Protein AF-A0A9R1AIB9-F1 (afdb_monomer_lite)

Radius of gyration: 16.04 Å; chains: 1; bounding box: 36×38×43 Å

Organism: Triticum turgidum subsp. durum (NCBI:txid4567)

pLDDT: mean 83.75, std 12.23, range [48.5, 97.0]

Foldseek 3Di:
DDPDDFLCQFQNDVLVVVCVVVVQADRLLLVLLSVVVLVVCAPVRPCNVVNVVLVVLVVPPPNNPDDPLLDDPVVLVVCPPPVVSVVSVVVNVSLVSSQVCQQVSCVVSVGSGPDDPDDRRCVRDPSSSSSVSSVSCVVPPDDDDDD

Secondary structure (DSSP, 8-state):
------HHHHH-HHHHHHHHHHT-S-HHHHHHHHHHHHHHTGGGSTTHHHHHHHHHHHTTGGGS---GGGS-HHHHGGGTTSHHHHHHHHHHHHHHHHHHHHHHHHHHTTSSSTT--PPPHHHHS-HHHHHHHHHHHHHH---PPP-

Sequence (147 aa):
MSLVVTLERVLGDESVAELLTTNKLSELACLALYLMYEKKQGRDSLWYPYIKELDRQRGRGQLAVESPLLWTESELDYLNGSPMRDEVVVRDEGIRREYNELDTLWFMAGSLFKQYPFDVPTEAFPFEIFKQAFVAVQSCVVHLPEG

Structure (mmCIF, N/CA/C/O backbone):
data_A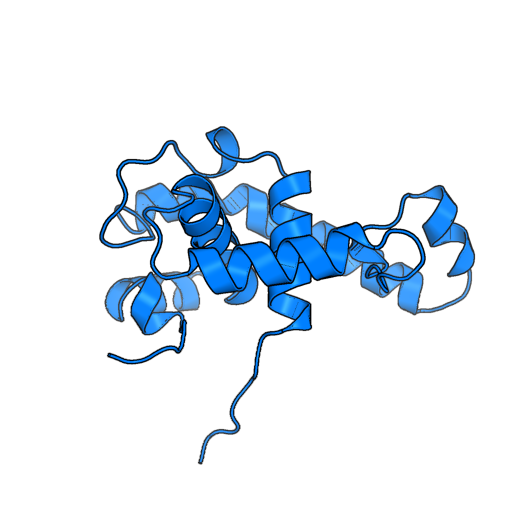F-A0A9R1AIB9-F1
#
_entry.id   AF-A0A9R1AIB9-F1
#
loop_
_atom_site.group_PDB
_atom_site.id
_atom_site.type_symbol
_atom_site.label_atom_id
_atom_site.label_alt_id
_atom_site.label_comp_id
_atom_site.label_asym_id
_atom_site.label_entity_id
_atom_site.label_seq_id
_atom_site.pdbx_PDB_ins_code
_atom_site.Cartn_x
_atom_site.Cartn_y
_atom_site.Cartn_z
_atom_site.occupancy
_atom_site.B_iso_or_equiv
_atom_site.auth_seq_id
_atom_site.auth_comp_id
_atom_site.auth_asym_id
_atom_site.auth_atom_id
_atom_site.pdbx_PDB_model_num
ATOM 1 N N . MET A 1 1 ? -22.554 10.324 8.373 1.00 59.34 1 MET A N 1
ATOM 2 C CA . MET A 1 1 ? -21.268 9.599 8.277 1.00 59.34 1 MET A CA 1
ATOM 3 C C . MET A 1 1 ? -20.618 9.968 6.955 1.00 59.34 1 MET A C 1
ATOM 5 O O . MET A 1 1 ? -21.308 9.921 5.947 1.00 59.34 1 MET A O 1
ATOM 9 N N . SER A 1 2 ? -19.346 10.372 6.960 1.00 77.94 2 SER A N 1
ATOM 10 C CA . SER A 1 2 ? -18.578 10.582 5.723 1.00 77.94 2 SER A CA 1
ATOM 11 C C . SER A 1 2 ? -18.079 9.230 5.191 1.00 77.94 2 SER A C 1
ATOM 13 O O . SER A 1 2 ? -17.655 8.391 5.989 1.00 77.94 2 SER A O 1
ATOM 15 N N . LEU A 1 3 ? -18.130 9.010 3.874 1.00 85.94 3 LEU A N 1
ATOM 16 C CA . LEU A 1 3 ? -17.605 7.816 3.184 1.00 85.94 3 LEU A CA 1
ATOM 17 C C . LEU A 1 3 ? -16.291 8.119 2.448 1.00 85.94 3 LEU A C 1
ATOM 19 O O . LEU A 1 3 ? -15.970 7.490 1.445 1.00 85.94 3 LEU A O 1
ATOM 23 N N . VAL A 1 4 ? -15.524 9.074 2.970 1.00 86.94 4 VAL A N 1
ATOM 24 C CA . VAL A 1 4 ? -14.187 9.410 2.477 1.00 86.94 4 VAL A CA 1
ATOM 25 C C . VAL A 1 4 ? -13.144 8.942 3.491 1.00 86.94 4 VAL A C 1
ATOM 27 O O . VAL A 1 4 ? -13.311 9.151 4.701 1.00 86.94 4 VAL A O 1
ATOM 30 N N . VAL A 1 5 ? -12.091 8.298 2.988 1.00 85.88 5 VAL A N 1
ATOM 31 C CA . VAL A 1 5 ? -10.870 7.991 3.740 1.00 85.88 5 VAL A CA 1
ATOM 32 C C . VAL A 1 5 ? -9.856 9.087 3.429 1.00 85.88 5 VAL A C 1
ATOM 34 O O . VAL A 1 5 ? -9.482 9.265 2.274 1.00 85.88 5 VAL A O 1
ATOM 37 N N . THR A 1 6 ? -9.434 9.824 4.452 1.00 85.69 6 THR A N 1
ATOM 38 C CA . THR A 1 6 ? -8.376 10.843 4.372 1.00 85.69 6 THR A CA 1
ATOM 39 C C . THR A 1 6 ? -7.314 10.548 5.423 1.00 85.69 6 THR A C 1
ATOM 41 O O . THR A 1 6 ? -7.606 9.867 6.410 1.00 85.69 6 THR A O 1
ATOM 44 N N . LEU A 1 7 ? -6.097 11.071 5.242 1.00 79.88 7 LEU A N 1
ATOM 45 C CA . LEU A 1 7 ? -5.023 10.900 6.226 1.00 79.88 7 LEU A CA 1
ATOM 46 C C . LEU A 1 7 ? -5.432 11.412 7.610 1.00 79.88 7 LEU A C 1
ATOM 48 O O . LEU A 1 7 ? -5.269 10.708 8.601 1.00 79.88 7 LEU A O 1
ATOM 52 N N . GLU A 1 8 ? -6.036 12.599 7.657 1.00 80.25 8 GLU A N 1
ATOM 53 C CA . GLU A 1 8 ? -6.543 13.234 8.879 1.00 80.25 8 GLU A CA 1
ATOM 54 C C . GLU A 1 8 ? -7.522 12.333 9.628 1.00 80.25 8 GLU A C 1
ATOM 56 O O . GLU A 1 8 ? -7.450 12.186 10.844 1.00 80.25 8 GLU A O 1
ATOM 61 N N . ARG A 1 9 ? -8.422 11.657 8.909 1.00 77.75 9 ARG A N 1
ATOM 62 C CA . ARG A 1 9 ? -9.380 10.748 9.539 1.00 77.75 9 ARG A CA 1
ATOM 63 C C . ARG A 1 9 ? -8.713 9.493 10.097 1.00 77.75 9 ARG A C 1
ATOM 65 O O . ARG A 1 9 ? -9.179 8.947 11.095 1.00 77.75 9 ARG A O 1
ATOM 72 N N . VAL A 1 10 ? -7.684 9.013 9.411 1.00 76.88 10 VAL A N 1
ATOM 73 C CA . VAL A 1 10 ? -7.013 7.742 9.688 1.00 76.88 10 VAL A CA 1
ATOM 74 C C . VAL A 1 10 ? -6.004 7.880 10.832 1.00 76.88 10 VAL A C 1
ATOM 76 O O . VAL A 1 10 ? -6.017 7.062 11.753 1.00 76.88 10 VAL A O 1
ATOM 79 N N . LEU A 1 11 ? -5.174 8.925 10.794 1.00 74.06 11 LEU A N 1
ATOM 80 C CA . LEU A 1 11 ? -4.097 9.175 11.755 1.00 74.06 11 LEU A CA 1
ATOM 81 C C . LEU A 1 11 ? -4.496 10.216 12.818 1.00 74.06 11 LEU A C 1
ATOM 83 O O . LEU A 1 11 ? -4.098 10.128 13.975 1.00 74.06 11 LEU A O 1
ATOM 87 N N . GLY A 1 12 ? -5.346 11.182 12.463 1.00 71.88 12 GLY A N 1
ATOM 88 C CA . GLY A 1 12 ? -5.599 12.382 13.261 1.00 71.88 12 GLY A CA 1
ATOM 89 C C . GLY A 1 12 ? -4.572 13.487 13.044 1.00 71.88 12 GLY A C 1
ATOM 90 O O . GLY A 1 12 ? -3.412 13.207 12.772 1.00 71.88 12 GLY A O 1
ATOM 91 N N . ASP A 1 13 ? -4.996 14.735 13.230 1.00 68.06 13 ASP A N 1
ATOM 92 C CA . ASP A 1 13 ? -4.223 15.936 12.877 1.00 68.06 13 ASP A CA 1
ATOM 93 C C . ASP A 1 13 ? -2.797 15.973 13.460 1.00 68.06 13 ASP A C 1
ATOM 95 O O . ASP A 1 13 ? -1.846 16.275 12.743 1.00 68.06 13 ASP A O 1
ATOM 99 N N . GLU A 1 14 ? -2.623 15.612 14.737 1.00 67.31 14 GLU A N 1
ATOM 100 C CA . GLU A 1 14 ? -1.308 15.614 15.402 1.00 67.31 14 GLU A CA 1
ATOM 101 C C . GLU A 1 14 ? -0.345 14.577 14.795 1.00 67.31 14 GLU A C 1
ATOM 103 O O . GLU A 1 14 ? 0.813 14.889 14.519 1.00 67.31 14 GLU A O 1
ATOM 108 N N . SER A 1 15 ? -0.834 13.369 14.506 1.00 68.12 15 SER A N 1
ATOM 109 C CA . SER A 1 15 ? -0.042 12.293 13.897 1.00 68.12 15 SER A CA 1
ATOM 110 C C . SER A 1 15 ? 0.232 12.540 12.411 1.00 68.12 15 SER A C 1
ATOM 112 O O . SER A 1 15 ? 1.294 12.170 11.915 1.00 68.12 15 SER A O 1
ATOM 114 N N . VAL A 1 16 ? -0.687 13.204 11.695 1.00 68.19 16 VAL A N 1
ATOM 115 C CA . VAL A 1 16 ? -0.440 13.677 10.321 1.00 68.19 16 VAL A CA 1
ATOM 116 C C . VAL A 1 16 ? 0.710 14.686 10.313 1.00 68.19 16 VAL A C 1
ATOM 118 O O . VAL A 1 16 ? 1.623 14.555 9.502 1.00 68.19 16 VAL A O 1
ATOM 121 N N . ALA A 1 17 ? 0.716 15.654 11.234 1.00 64.94 17 ALA A N 1
ATOM 122 C CA . ALA A 1 17 ? 1.779 16.655 11.317 1.00 64.94 17 ALA A CA 1
ATOM 123 C C . ALA A 1 17 ? 3.161 16.032 11.603 1.00 64.94 17 ALA A C 1
ATOM 125 O O . ALA A 1 17 ? 4.157 16.406 10.978 1.00 64.94 17 ALA A O 1
ATOM 126 N N . GLU A 1 18 ? 3.241 15.046 12.499 1.00 69.31 18 GLU A N 1
ATOM 127 C CA . GLU A 1 18 ? 4.489 14.316 12.771 1.00 69.31 18 GLU A CA 1
ATOM 128 C C . GLU A 1 18 ? 4.971 13.515 11.545 1.00 69.31 18 GLU A C 1
ATOM 130 O O . GLU A 1 18 ? 6.150 13.535 11.178 1.00 69.31 18 GLU A O 1
ATOM 135 N N . LEU A 1 19 ? 4.052 12.861 10.839 1.00 69.81 19 LEU A N 1
ATOM 136 C CA . LEU A 1 19 ? 4.387 12.074 9.656 1.00 69.81 19 LEU A CA 1
ATOM 137 C C . LEU A 1 19 ? 4.879 12.959 8.498 1.00 69.81 19 LEU A 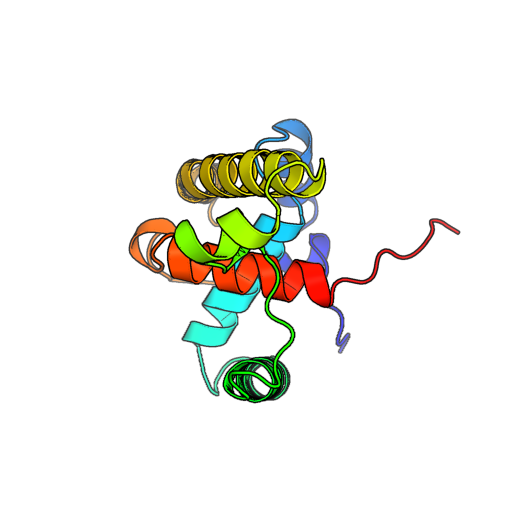C 1
ATOM 139 O O . LEU A 1 19 ? 5.898 12.654 7.873 1.00 69.81 19 LEU A O 1
ATOM 143 N N . LEU A 1 20 ? 4.222 14.101 8.277 1.00 65.62 20 LEU A N 1
ATOM 144 C CA . LEU A 1 20 ? 4.613 15.090 7.267 1.00 65.62 20 LEU A CA 1
ATOM 145 C C . LEU A 1 20 ? 5.957 15.764 7.584 1.00 65.62 20 LEU A C 1
ATOM 147 O O . LEU A 1 20 ? 6.712 16.083 6.668 1.00 65.62 20 LEU A O 1
ATOM 151 N N . THR A 1 21 ? 6.293 15.962 8.863 1.00 65.06 21 THR A N 1
ATOM 152 C CA . THR A 1 21 ? 7.570 16.591 9.258 1.00 65.06 21 THR A CA 1
ATOM 153 C C . THR A 1 21 ? 8.769 15.656 9.128 1.00 65.06 21 THR A C 1
ATOM 155 O O . THR A 1 21 ? 9.868 16.120 8.827 1.00 65.06 21 THR A O 1
ATOM 158 N N . THR A 1 22 ? 8.581 14.344 9.305 1.00 71.38 22 THR A N 1
ATOM 159 C CA . THR A 1 22 ? 9.660 13.361 9.093 1.00 71.38 22 THR A CA 1
ATOM 160 C C . THR A 1 22 ? 9.862 13.007 7.618 1.00 71.38 22 THR A C 1
ATOM 162 O O . THR A 1 22 ? 10.956 12.581 7.248 1.00 71.38 22 THR A O 1
ATOM 165 N N . ASN A 1 23 ? 8.834 13.195 6.777 1.00 68.25 23 ASN A N 1
ATOM 166 C CA . ASN A 1 23 ? 8.818 12.896 5.337 1.00 68.25 23 ASN A CA 1
ATOM 167 C C . ASN A 1 23 ? 9.285 11.465 4.986 1.00 68.25 23 ASN A C 1
ATOM 169 O O . ASN A 1 23 ? 9.823 11.212 3.908 1.00 68.25 23 ASN A O 1
ATOM 173 N N . LYS A 1 24 ? 9.125 10.528 5.930 1.00 78.00 24 LYS A N 1
ATOM 174 C CA . LYS A 1 24 ? 9.579 9.133 5.811 1.00 78.00 24 LYS A CA 1
ATOM 175 C C . LYS A 1 24 ? 8.548 8.213 5.161 1.00 78.00 24 LYS A C 1
ATOM 177 O O . LYS A 1 24 ? 8.929 7.228 4.534 1.00 78.00 24 LYS A O 1
ATOM 182 N N . LEU A 1 25 ? 7.262 8.530 5.308 1.00 84.31 25 LEU A N 1
ATOM 183 C CA . LEU A 1 25 ? 6.157 7.804 4.687 1.00 84.31 25 LEU A CA 1
ATOM 184 C C . LEU A 1 25 ? 5.350 8.732 3.798 1.00 84.31 25 LEU A C 1
ATOM 186 O O . LEU A 1 25 ? 5.050 9.862 4.179 1.00 84.31 25 LEU A O 1
ATOM 190 N N . SER A 1 26 ? 4.949 8.223 2.636 1.00 88.81 26 SER A N 1
ATOM 191 C CA . SER A 1 26 ? 3.974 8.918 1.808 1.00 88.81 26 SER A CA 1
ATOM 192 C C . SER A 1 26 ? 2.557 8.736 2.355 1.00 88.81 26 SER A C 1
ATOM 194 O O . SER A 1 26 ? 2.241 7.785 3.081 1.00 88.81 26 SER A O 1
ATOM 196 N N . GLU A 1 27 ? 1.659 9.619 1.926 1.00 86.56 27 GLU A N 1
ATOM 197 C CA . GLU A 1 27 ? 0.225 9.474 2.180 1.00 86.56 27 GLU A CA 1
ATOM 198 C C . GLU A 1 27 ? -0.313 8.126 1.679 1.00 86.56 27 GLU A C 1
ATOM 200 O O . GLU A 1 27 ? -1.116 7.469 2.343 1.00 86.56 27 GLU A O 1
ATOM 205 N N . LEU A 1 28 ? 0.188 7.680 0.523 1.00 90.56 28 LEU A N 1
ATOM 206 C CA . LEU A 1 28 ? -0.183 6.408 -0.088 1.00 90.56 28 LEU A CA 1
ATOM 207 C C . LEU A 1 28 ? 0.190 5.219 0.801 1.00 90.56 28 LEU A C 1
ATOM 209 O O . LEU A 1 28 ? -0.626 4.310 0.943 1.00 90.56 28 LEU A O 1
ATOM 213 N N . ALA A 1 29 ? 1.366 5.231 1.439 1.00 90.81 29 ALA A N 1
ATOM 214 C CA . ALA A 1 29 ? 1.763 4.172 2.368 1.00 90.81 29 ALA A CA 1
ATOM 215 C C . ALA A 1 29 ? 0.832 4.097 3.580 1.00 90.81 29 ALA A C 1
ATOM 217 O O . ALA A 1 29 ? 0.409 3.007 3.970 1.00 90.81 29 ALA A O 1
ATOM 218 N N . CYS A 1 30 ? 0.461 5.247 4.141 1.00 87.81 30 CYS A N 1
ATOM 219 C CA . CYS A 1 30 ? -0.431 5.310 5.297 1.00 87.81 30 CYS A CA 1
ATOM 220 C C . CYS A 1 30 ? -1.835 4.795 4.956 1.00 87.81 30 CYS A C 1
ATOM 222 O O . CYS A 1 30 ? -2.404 3.984 5.688 1.00 87.81 30 CYS A O 1
ATOM 224 N N . LEU A 1 31 ? -2.382 5.229 3.817 1.00 89.50 31 LEU A N 1
ATOM 225 C CA . LEU A 1 31 ? -3.686 4.783 3.324 1.00 89.50 31 LEU A CA 1
ATOM 226 C C . LEU A 1 31 ? -3.683 3.294 2.951 1.00 89.50 31 LEU A C 1
ATOM 228 O O . LEU A 1 31 ? -4.662 2.595 3.216 1.00 89.50 31 LEU A O 1
ATOM 232 N N . ALA A 1 32 ? -2.590 2.794 2.368 1.00 91.94 32 ALA A N 1
ATOM 233 C CA . ALA A 1 32 ? -2.432 1.378 2.052 1.00 91.94 32 ALA A CA 1
ATOM 234 C C . ALA A 1 32 ? -2.449 0.530 3.322 1.00 91.94 32 ALA A C 1
ATOM 236 O O . ALA A 1 32 ? -3.236 -0.413 3.416 1.00 91.94 32 ALA A O 1
ATOM 237 N N . LEU A 1 33 ? -1.650 0.913 4.321 1.00 89.50 33 LEU A N 1
ATOM 238 C CA . LEU A 1 33 ? -1.603 0.223 5.604 1.00 89.50 33 LEU A CA 1
ATOM 239 C C . LEU A 1 33 ? -2.970 0.250 6.309 1.00 89.50 33 LEU A C 1
ATOM 241 O O . LEU A 1 33 ? -3.428 -0.781 6.802 1.00 89.50 33 LEU A O 1
ATOM 245 N N . TYR A 1 34 ? -3.662 1.393 6.290 1.00 88.81 34 TYR A N 1
ATOM 246 C CA . TYR A 1 34 ? -5.021 1.508 6.820 1.00 88.81 34 TYR A CA 1
ATOM 247 C C . TYR A 1 34 ? -5.979 0.507 6.161 1.00 88.81 34 TYR A C 1
ATOM 249 O O . TYR A 1 34 ? -6.617 -0.291 6.850 1.00 88.81 34 TYR A O 1
ATOM 257 N N . LEU A 1 35 ? -6.045 0.488 4.824 1.00 90.31 35 LEU A N 1
ATOM 258 C CA . LEU A 1 35 ? -6.927 -0.432 4.102 1.00 90.31 35 LEU A CA 1
ATOM 259 C C . LEU A 1 35 ? -6.555 -1.904 4.315 1.00 90.31 35 LEU A C 1
ATOM 261 O O . LEU A 1 35 ? -7.440 -2.758 4.289 1.00 90.31 35 LEU A O 1
ATOM 265 N N . MET A 1 36 ? -5.281 -2.224 4.547 1.00 91.56 36 MET A N 1
ATOM 266 C CA . MET A 1 36 ? -4.850 -3.587 4.876 1.00 91.56 36 MET A CA 1
ATOM 267 C C . MET A 1 36 ? -5.383 -4.044 6.236 1.00 91.56 36 MET A C 1
ATOM 269 O O . MET A 1 36 ? -5.873 -5.170 6.351 1.00 91.56 36 MET A O 1
ATOM 273 N N . TYR A 1 37 ? -5.368 -3.175 7.248 1.00 90.06 37 TYR A N 1
ATOM 274 C CA . TYR A 1 37 ? -5.975 -3.484 8.544 1.00 90.06 37 TYR A CA 1
ATOM 275 C C . TYR A 1 37 ? -7.506 -3.541 8.481 1.00 90.06 37 TYR A C 1
ATOM 277 O O . TYR A 1 37 ? -8.105 -4.441 9.068 1.00 90.06 37 TYR A O 1
ATOM 285 N N . GLU A 1 38 ? -8.154 -2.660 7.717 1.00 90.25 38 GLU A N 1
ATOM 286 C CA . GLU A 1 38 ? -9.594 -2.765 7.427 1.00 90.25 38 GLU A CA 1
ATOM 287 C C . GLU A 1 38 ? -9.923 -4.091 6.717 1.00 90.25 38 GLU A C 1
ATOM 289 O O . GLU A 1 38 ? -10.885 -4.776 7.064 1.00 90.25 38 GLU A O 1
ATOM 294 N N . LYS A 1 39 ? -9.072 -4.533 5.783 1.00 91.69 39 LYS A N 1
ATOM 295 C CA . LYS A 1 39 ? -9.209 -5.839 5.124 1.00 91.69 39 LYS A CA 1
ATOM 296 C C . LYS A 1 39 ? -9.042 -7.002 6.106 1.00 91.69 39 LYS A C 1
ATOM 298 O O . LYS A 1 39 ? -9.812 -7.958 6.024 1.00 91.69 39 LYS A O 1
ATOM 303 N N . LYS A 1 40 ? -8.087 -6.923 7.044 1.00 90.69 40 LYS A N 1
ATOM 304 C CA . LYS A 1 40 ? -7.857 -7.939 8.096 1.00 90.69 40 LYS A CA 1
ATOM 305 C C . LYS A 1 40 ? -9.085 -8.115 9.000 1.00 90.69 40 LYS A C 1
ATOM 307 O O . LYS A 1 40 ? -9.368 -9.237 9.405 1.00 90.69 40 LYS A O 1
ATOM 312 N N . GLN A 1 41 ? -9.849 -7.048 9.251 1.00 89.88 41 GLN A N 1
ATOM 313 C CA . GLN A 1 41 ? -11.110 -7.098 10.013 1.00 89.88 41 GLN A CA 1
ATOM 314 C C . GLN A 1 41 ? -12.252 -7.809 9.271 1.00 89.88 41 GLN A C 1
ATOM 316 O O . GLN A 1 41 ? -13.244 -8.210 9.877 1.00 89.88 41 GLN A O 1
ATOM 321 N N . GLY A 1 42 ? -12.144 -7.988 7.952 1.00 91.44 42 GLY A N 1
ATOM 322 C CA . GLY A 1 42 ? -13.172 -8.663 7.173 1.00 91.44 42 GLY A CA 1
ATOM 323 C C . GLY A 1 42 ? -14.520 -7.954 7.295 1.00 91.44 42 GLY A C 1
ATOM 324 O O . GLY A 1 42 ? -14.613 -6.758 7.053 1.00 91.44 42 GLY A O 1
ATOM 325 N N . ARG A 1 43 ? -15.580 -8.693 7.642 1.00 94.69 43 ARG A N 1
ATOM 326 C CA . ARG A 1 43 ? -16.965 -8.180 7.654 1.00 94.69 43 ARG A CA 1
ATOM 327 C C . ARG A 1 43 ? -17.256 -7.164 8.758 1.00 94.69 43 ARG A C 1
ATOM 329 O O . ARG A 1 43 ? -18.278 -6.491 8.661 1.00 94.69 43 ARG A O 1
ATOM 336 N N . ASP A 1 44 ? -16.382 -7.057 9.753 1.00 91.31 44 ASP A N 1
ATOM 337 C CA . ASP A 1 44 ? -16.525 -6.092 10.845 1.00 91.31 44 ASP A CA 1
ATOM 338 C C . ASP A 1 44 ? -16.059 -4.687 10.429 1.00 91.31 44 ASP A C 1
ATOM 340 O O . ASP A 1 44 ? -16.432 -3.693 11.049 1.00 91.31 44 ASP A O 1
ATOM 344 N N . SER A 1 45 ? -15.304 -4.584 9.328 1.00 90.06 45 SER A N 1
ATOM 345 C CA . SER A 1 45 ? -14.920 -3.305 8.738 1.00 90.06 45 SER A CA 1
ATOM 346 C C . SER A 1 45 ? -16.095 -2.637 8.023 1.00 90.06 45 SER A C 1
ATOM 348 O O . SER A 1 45 ? -16.754 -3.229 7.160 1.00 90.06 45 SER A O 1
ATOM 350 N N . LEU A 1 46 ? -16.269 -1.336 8.275 1.00 90.62 46 LEU A N 1
ATOM 351 C CA . LEU A 1 46 ? -17.170 -0.472 7.503 1.00 90.62 46 LEU A CA 1
ATOM 352 C C . LEU A 1 46 ? -16.838 -0.487 5.997 1.00 90.62 46 LEU A C 1
ATOM 354 O O . LEU A 1 46 ? -17.729 -0.334 5.159 1.00 90.62 46 LEU A O 1
ATOM 358 N N . TRP A 1 47 ? -15.565 -0.689 5.648 1.00 92.25 47 TRP A N 1
ATOM 359 C CA . TRP A 1 47 ? -15.060 -0.683 4.276 1.00 92.25 47 TRP A CA 1
ATOM 360 C C . TRP A 1 47 ? -15.109 -2.049 3.598 1.00 92.25 47 TRP A C 1
ATOM 362 O O . TRP A 1 47 ? -14.759 -2.145 2.420 1.00 92.25 47 TRP A O 1
ATOM 372 N N . TYR A 1 48 ? -15.591 -3.096 4.279 1.00 94.06 48 TYR A N 1
ATOM 373 C CA . TYR A 1 48 ? -15.687 -4.443 3.716 1.00 94.06 48 TYR A CA 1
ATOM 374 C C . TYR A 1 48 ? -16.319 -4.492 2.314 1.00 94.06 48 TYR A C 1
ATOM 376 O O . TYR A 1 48 ? -15.732 -5.132 1.436 1.00 94.06 48 TYR A O 1
ATOM 384 N N . PRO A 1 49 ? -17.460 -3.820 2.030 1.00 94.31 49 PRO A N 1
ATOM 385 C CA . PRO A 1 49 ? -18.057 -3.866 0.695 1.00 94.31 49 PRO A CA 1
ATOM 386 C C . PRO A 1 49 ? -17.152 -3.263 -0.385 1.00 94.31 49 PRO A C 1
ATOM 388 O O . PRO A 1 49 ? -17.071 -3.804 -1.486 1.00 94.31 49 PRO A O 1
ATOM 391 N N . TYR A 1 50 ? -16.451 -2.174 -0.058 1.00 92.12 50 TYR A N 1
ATOM 392 C CA . TYR A 1 50 ? -15.521 -1.504 -0.965 1.00 92.12 50 TYR A CA 1
ATOM 393 C C . TYR A 1 50 ? -14.284 -2.370 -1.231 1.00 92.12 50 TYR A C 1
ATOM 395 O O . TYR A 1 50 ? -13.957 -2.642 -2.384 1.00 92.12 50 TYR A O 1
ATOM 403 N N . ILE A 1 51 ? -13.648 -2.876 -0.171 1.00 91.75 51 ILE A N 1
ATOM 404 C CA . ILE A 1 51 ? -12.445 -3.718 -0.260 1.00 91.75 51 ILE A CA 1
ATOM 405 C C . ILE A 1 51 ? -12.743 -5.012 -1.025 1.00 91.75 51 ILE A C 1
ATOM 407 O O . ILE A 1 51 ? -11.969 -5.414 -1.892 1.00 91.75 51 ILE A O 1
ATOM 411 N N . LYS A 1 52 ? -13.897 -5.639 -0.768 1.00 92.50 52 LYS A N 1
ATOM 412 C CA . LYS A 1 52 ? -14.338 -6.837 -1.494 1.00 92.50 52 LYS A CA 1
ATOM 413 C C . LYS A 1 52 ? -14.466 -6.581 -2.997 1.00 92.50 52 LYS A C 1
ATOM 415 O O . LYS A 1 52 ? -14.104 -7.445 -3.795 1.00 92.50 52 LYS A O 1
ATOM 420 N N . GLU A 1 53 ? -15.005 -5.430 -3.391 1.00 90.44 53 GLU A N 1
ATOM 421 C CA . GLU A 1 53 ? -15.137 -5.077 -4.805 1.00 90.44 53 GLU A CA 1
ATOM 422 C C . GLU A 1 53 ? -13.777 -4.765 -5.441 1.00 90.44 53 GLU A C 1
ATOM 424 O O . GLU A 1 53 ? -13.513 -5.215 -6.556 1.00 90.44 53 GLU A O 1
ATOM 429 N N . LEU A 1 54 ? -12.885 -4.085 -4.715 1.00 86.69 54 LEU A N 1
ATOM 430 C CA . LEU A 1 54 ? -11.512 -3.825 -5.153 1.00 86.69 54 LEU A CA 1
ATOM 431 C C . LEU A 1 54 ? -10.746 -5.135 -5.415 1.00 86.69 54 LEU A C 1
ATOM 433 O O . LEU A 1 54 ? -10.135 -5.303 -6.472 1.00 86.69 54 LEU A O 1
ATOM 437 N N . ASP A 1 55 ? -10.851 -6.103 -4.501 1.00 86.00 55 ASP A N 1
ATOM 438 C CA . ASP A 1 55 ? -10.277 -7.442 -4.671 1.00 86.00 55 ASP A CA 1
ATOM 439 C C . ASP A 1 55 ? -10.889 -8.174 -5.873 1.00 86.00 55 ASP A C 1
ATOM 441 O O . ASP A 1 55 ? -10.177 -8.806 -6.655 1.00 86.00 55 ASP A O 1
ATOM 445 N N . ARG A 1 56 ? -12.208 -8.058 -6.076 1.00 86.12 56 ARG A N 1
ATOM 446 C CA . ARG A 1 56 ? -12.901 -8.671 -7.220 1.00 86.12 56 ARG A CA 1
ATOM 447 C C . ARG A 1 56 ? -12.421 -8.112 -8.559 1.00 86.12 56 ARG A C 1
ATOM 449 O O . ARG A 1 56 ? -12.372 -8.856 -9.536 1.00 86.12 56 ARG A O 1
ATOM 456 N N . GLN A 1 57 ? -12.108 -6.820 -8.636 1.00 79.38 57 GLN A N 1
ATOM 457 C CA . GLN A 1 57 ? -11.575 -6.201 -9.854 1.00 79.38 57 GLN A CA 1
ATOM 458 C C . GLN A 1 57 ? -10.171 -6.715 -10.181 1.00 79.38 57 GLN A C 1
ATOM 460 O O . GLN A 1 57 ? -9.869 -6.959 -11.347 1.00 79.38 57 GLN A O 1
ATOM 465 N N . ARG A 1 58 ? -9.359 -6.954 -9.150 1.00 72.62 58 ARG A N 1
ATOM 466 C CA . ARG A 1 58 ? -7.987 -7.466 -9.262 1.00 72.62 58 ARG A CA 1
ATOM 467 C C . ARG A 1 58 ? -7.921 -8.962 -9.542 1.00 72.62 58 ARG A C 1
ATOM 469 O O . ARG A 1 58 ? -7.096 -9.404 -10.325 1.00 72.62 58 ARG A O 1
ATOM 476 N N . GLY A 1 59 ? -8.863 -9.740 -9.012 1.00 70.62 59 GLY A N 1
ATOM 477 C CA . GLY A 1 59 ? -8.991 -11.174 -9.293 1.00 70.62 59 GLY A CA 1
ATOM 478 C C . GLY A 1 59 ? -9.377 -11.521 -10.739 1.00 70.62 59 GLY A C 1
ATOM 479 O O . GLY A 1 59 ? -9.627 -12.687 -11.033 1.00 70.62 59 GLY A O 1
ATOM 480 N N . ARG A 1 60 ? -9.453 -10.539 -11.649 1.00 69.25 60 ARG A N 1
ATOM 481 C CA . ARG A 1 60 ? -9.772 -10.747 -13.071 1.00 69.25 60 ARG A CA 1
ATOM 482 C C . ARG A 1 60 ? -8.564 -11.161 -13.927 1.00 69.25 60 ARG A C 1
ATOM 484 O O . ARG A 1 60 ? -8.715 -11.267 -15.144 1.00 69.25 60 ARG A O 1
ATOM 491 N N . GLY A 1 61 ? -7.404 -11.429 -13.322 1.00 64.31 61 GLY A N 1
ATOM 492 C CA . GLY A 1 61 ? -6.221 -11.949 -14.019 1.00 64.31 61 GLY A CA 1
ATOM 493 C C . GLY A 1 61 ? -5.791 -11.032 -15.166 1.00 64.31 61 GLY A C 1
ATOM 494 O O . GLY A 1 61 ? -5.725 -9.828 -14.982 1.00 64.31 61 GLY A O 1
ATOM 495 N N . GLN A 1 62 ? -5.598 -11.572 -16.374 1.00 49.84 62 GLN A N 1
ATOM 496 C CA . GLN A 1 62 ? -5.193 -10.811 -17.574 1.00 49.84 62 GLN A CA 1
ATOM 497 C C . GLN A 1 62 ? -6.120 -9.632 -17.952 1.00 49.84 62 GLN A C 1
ATOM 499 O O . GLN A 1 62 ? -5.730 -8.782 -18.748 1.00 49.84 62 GLN A O 1
ATOM 504 N N . LEU A 1 63 ? -7.351 -9.579 -17.4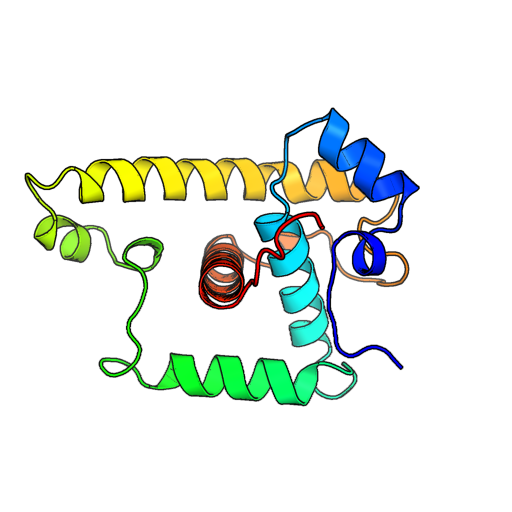23 1.00 52.03 63 LEU A N 1
ATOM 505 C CA . LEU A 1 63 ? -8.283 -8.458 -17.620 1.00 52.03 63 LEU A CA 1
ATOM 506 C C . LEU A 1 63 ? -8.151 -7.364 -16.548 1.00 52.03 63 LEU A C 1
ATOM 508 O O . LEU A 1 63 ? -8.759 -6.302 -16.687 1.00 52.03 63 LEU A O 1
ATOM 512 N N . ALA A 1 64 ? -7.405 -7.618 -15.472 1.00 61.09 64 ALA A N 1
ATOM 513 C CA . ALA A 1 64 ? -6.947 -6.578 -14.570 1.00 61.09 64 ALA A CA 1
ATOM 514 C C . ALA A 1 64 ? -5.708 -5.938 -15.208 1.00 61.09 64 ALA A C 1
ATOM 516 O O . ALA A 1 64 ? -4.725 -6.615 -15.491 1.00 61.09 64 ALA A O 1
ATOM 517 N N . VAL A 1 65 ? -5.756 -4.631 -15.472 1.00 59.66 65 VAL A N 1
ATOM 518 C CA . VAL A 1 65 ? -4.549 -3.890 -15.852 1.00 59.66 65 VAL A CA 1
ATOM 519 C C . VAL A 1 65 ? -3.688 -3.795 -14.596 1.00 59.66 65 VAL A C 1
ATOM 521 O O . VAL A 1 65 ? -3.911 -2.936 -13.743 1.00 59.66 65 VAL A O 1
ATOM 524 N N . GLU A 1 66 ? -2.762 -4.735 -14.434 1.00 75.81 66 GLU A N 1
ATOM 525 C CA . GLU A 1 66 ? -1.825 -4.720 -13.318 1.00 75.81 66 GLU A CA 1
ATOM 526 C C . GLU A 1 66 ? -0.727 -3.693 -13.592 1.00 75.81 66 GLU A C 1
ATOM 528 O O . GLU A 1 66 ? -0.099 -3.693 -14.652 1.00 75.81 66 GLU A O 1
ATOM 533 N N . SER A 1 67 ? -0.519 -2.789 -12.633 1.00 89.19 67 SER A N 1
ATOM 534 C CA . SER A 1 67 ? 0.580 -1.823 -12.674 1.00 89.19 67 SER A CA 1
ATOM 535 C C . SER A 1 67 ? 1.915 -2.548 -12.877 1.00 89.19 67 SER A C 1
ATOM 537 O O . SER A 1 67 ? 2.129 -3.556 -12.200 1.00 89.19 67 SER A O 1
ATOM 539 N N . PRO A 1 68 ? 2.852 -2.011 -13.685 1.00 93.12 68 PRO A N 1
ATOM 540 C CA . PRO A 1 68 ? 4.200 -2.564 -13.810 1.00 93.12 68 PRO A CA 1
ATOM 541 C C . PRO A 1 68 ? 4.946 -2.742 -12.480 1.00 93.12 68 PRO A C 1
ATOM 543 O O . PRO A 1 68 ? 5.847 -3.562 -12.385 1.00 93.12 68 PRO A O 1
ATOM 546 N N . LEU A 1 69 ? 4.539 -2.039 -11.417 1.00 93.62 69 LEU A N 1
ATOM 547 C CA . LEU A 1 69 ? 5.062 -2.237 -10.056 1.00 93.62 69 LEU A CA 1
ATOM 548 C C . LEU A 1 69 ? 4.781 -3.636 -9.473 1.00 93.62 69 LEU A C 1
ATOM 550 O O . LEU A 1 69 ? 5.414 -4.038 -8.495 1.00 93.62 69 LEU A O 1
ATOM 554 N N . LEU A 1 70 ? 3.809 -4.360 -10.028 1.00 91.94 70 LEU A N 1
ATOM 555 C CA . LEU A 1 70 ? 3.441 -5.717 -9.615 1.00 91.94 70 LEU A CA 1
ATOM 556 C C . LEU A 1 70 ? 4.002 -6.793 -10.547 1.00 91.94 70 LEU A C 1
ATOM 558 O O . LEU A 1 70 ? 3.850 -7.976 -10.255 1.00 91.94 70 LEU A O 1
ATOM 562 N N . TRP A 1 71 ? 4.641 -6.392 -11.644 1.00 91.69 71 TRP A N 1
ATOM 563 C CA . TRP A 1 71 ? 5.211 -7.317 -12.610 1.00 91.69 71 TRP A CA 1
ATOM 564 C C . TRP A 1 71 ? 6.458 -8.000 -12.053 1.00 91.69 71 TRP A C 1
ATOM 566 O O . TRP A 1 71 ? 7.186 -7.466 -11.212 1.00 91.69 71 TRP A O 1
ATOM 576 N N . THR A 1 72 ? 6.710 -9.199 -12.556 1.00 89.69 72 THR A N 1
ATOM 577 C CA . THR A 1 72 ? 7.956 -9.933 -12.336 1.00 89.69 72 THR A CA 1
ATOM 578 C C . THR A 1 72 ? 9.124 -9.271 -13.074 1.00 89.69 72 THR A C 1
ATOM 580 O O . THR A 1 72 ? 8.932 -8.528 -14.037 1.00 89.69 72 THR A O 1
ATOM 583 N N . GLU A 1 73 ? 10.363 -9.582 -12.680 1.00 89.75 73 GLU A N 1
ATOM 584 C CA . GLU A 1 73 ? 11.558 -9.043 -13.351 1.00 89.75 73 GLU A CA 1
ATOM 585 C C . GLU A 1 73 ? 11.568 -9.333 -14.860 1.00 89.75 73 GLU A C 1
ATOM 587 O O . GLU A 1 73 ? 11.869 -8.448 -15.657 1.00 89.75 73 GLU A O 1
ATOM 592 N N . SER A 1 74 ? 11.159 -10.540 -15.263 1.00 92.44 74 SER A N 1
ATOM 593 C CA . SER A 1 74 ? 11.060 -10.922 -16.676 1.00 92.44 74 SER A CA 1
ATOM 594 C C . SER A 1 74 ? 9.969 -10.175 -17.443 1.00 92.44 74 SER A C 1
ATOM 596 O O . SER A 1 74 ? 10.078 -9.988 -18.649 1.00 92.44 74 SER A O 1
ATOM 598 N N . GLU A 1 75 ? 8.898 -9.746 -16.777 1.00 92.44 75 GLU A N 1
ATOM 599 C CA . GLU A 1 75 ? 7.863 -8.925 -17.412 1.00 92.44 75 GLU A CA 1
ATOM 600 C C . GLU A 1 75 ? 8.324 -7.470 -17.554 1.00 92.44 75 GLU A C 1
ATOM 602 O O . GLU A 1 75 ? 7.976 -6.797 -18.524 1.00 92.44 75 GLU A O 1
ATOM 607 N N . LEU A 1 76 ? 9.177 -6.982 -16.650 1.00 92.69 76 LEU A N 1
ATOM 608 C CA . LEU A 1 76 ? 9.795 -5.663 -16.797 1.00 92.69 76 LEU A CA 1
ATOM 609 C C . LEU A 1 76 ? 10.735 -5.575 -18.004 1.00 92.69 76 LEU A C 1
ATOM 611 O O . LEU A 1 76 ? 10.958 -4.472 -18.505 1.00 92.69 76 LEU A O 1
ATOM 615 N N . ASP A 1 77 ? 11.219 -6.702 -18.534 1.00 94.69 77 ASP A N 1
ATOM 616 C CA . ASP A 1 77 ? 12.005 -6.707 -19.771 1.00 94.69 77 ASP A CA 1
ATOM 617 C C . ASP A 1 77 ? 11.215 -6.194 -20.987 1.00 94.69 77 ASP A C 1
ATOM 619 O O . ASP A 1 77 ? 11.817 -5.674 -21.932 1.00 94.69 77 ASP A O 1
ATOM 623 N N . TYR A 1 78 ? 9.875 -6.235 -20.960 1.00 93.81 78 TYR A N 1
ATOM 624 C CA . TYR A 1 78 ? 9.044 -5.595 -21.991 1.00 93.81 78 TYR A CA 1
ATOM 625 C C . TYR A 1 78 ? 9.195 -4.067 -22.022 1.00 93.81 78 TYR A C 1
ATOM 627 O O . TYR A 1 78 ? 8.857 -3.439 -23.025 1.00 93.81 78 TYR A O 1
ATOM 635 N N . LEU A 1 79 ? 9.714 -3.461 -20.950 1.00 95.44 79 LEU A N 1
ATOM 636 C CA . LEU A 1 79 ? 9.983 -2.027 -20.851 1.00 95.44 79 LEU A CA 1
ATOM 637 C C . LEU A 1 79 ? 11.448 -1.678 -21.166 1.00 95.44 79 LEU A C 1
ATOM 639 O O . LEU A 1 79 ? 11.857 -0.533 -20.978 1.00 95.44 79 LEU A O 1
ATOM 643 N N . ASN A 1 80 ? 12.255 -2.619 -21.662 1.00 94.38 80 ASN A N 1
ATOM 644 C CA . ASN A 1 80 ? 13.662 -2.364 -21.973 1.00 94.38 80 ASN A CA 1
ATOM 645 C C . ASN A 1 80 ? 13.840 -1.259 -23.021 1.00 94.38 80 ASN A C 1
ATOM 647 O O . ASN A 1 80 ? 13.261 -1.297 -24.104 1.00 94.38 80 ASN A O 1
ATOM 651 N N . GLY A 1 81 ? 14.665 -0.264 -22.683 1.00 93.00 81 GLY A N 1
ATOM 652 C CA . GLY A 1 81 ? 14.876 0.935 -23.500 1.00 93.00 81 GLY A CA 1
ATOM 653 C C . GLY A 1 81 ? 13.805 2.020 -23.328 1.00 93.00 81 GLY A C 1
ATOM 654 O O . GLY A 1 81 ? 13.946 3.093 -23.910 1.00 93.00 81 GLY A O 1
ATOM 655 N N . SER A 1 82 ? 12.765 1.776 -22.525 1.00 96.12 82 SER A N 1
ATOM 656 C CA . SER A 1 82 ? 11.797 2.793 -22.110 1.00 96.12 82 SER A CA 1
ATOM 657 C C . SER A 1 82 ? 12.238 3.445 -20.795 1.00 96.12 82 SER A C 1
ATOM 659 O O . SER A 1 82 ? 12.610 2.718 -19.871 1.00 96.12 82 SER A O 1
ATOM 661 N N . PRO A 1 83 ? 12.104 4.778 -20.637 1.00 95.12 83 PRO A N 1
ATOM 662 C CA . PRO A 1 83 ? 12.319 5.433 -19.341 1.00 95.12 83 PRO A CA 1
ATOM 663 C C . PRO A 1 83 ? 11.372 4.902 -18.253 1.00 95.12 83 PRO A C 1
ATOM 665 O O . PRO A 1 83 ? 11.673 4.994 -17.069 1.00 95.12 83 PRO A O 1
ATOM 668 N N . MET A 1 84 ? 10.251 4.282 -18.643 1.00 94.62 84 MET A N 1
ATOM 669 C CA . MET A 1 84 ? 9.311 3.663 -17.709 1.00 94.62 84 MET A CA 1
ATOM 670 C C . MET A 1 84 ? 9.952 2.547 -16.874 1.00 94.62 84 MET A C 1
ATOM 672 O O . MET A 1 84 ? 9.533 2.337 -15.740 1.00 94.62 84 MET A O 1
ATOM 676 N N . ARG A 1 85 ? 10.956 1.826 -17.401 1.00 95.00 85 ARG A N 1
ATOM 677 C CA . ARG A 1 85 ? 11.638 0.776 -16.627 1.00 95.00 85 ARG A CA 1
ATOM 678 C C . ARG A 1 85 ? 12.311 1.372 -15.393 1.00 95.00 85 ARG A C 1
ATOM 680 O O . ARG A 1 85 ? 12.102 0.872 -14.292 1.00 95.00 85 ARG A O 1
ATOM 687 N N . ASP A 1 86 ? 13.061 2.452 -15.583 1.00 95.00 86 ASP A N 1
ATOM 688 C CA . ASP A 1 86 ? 13.797 3.109 -14.504 1.00 95.00 86 ASP A CA 1
ATOM 689 C C . ASP A 1 86 ? 12.835 3.728 -13.481 1.00 95.00 86 ASP A C 1
ATOM 691 O O . ASP A 1 86 ? 13.026 3.559 -12.280 1.00 95.00 86 ASP A O 1
ATOM 695 N N . GLU A 1 87 ? 11.744 4.349 -13.942 1.00 95.94 87 GLU A N 1
ATOM 696 C CA . GLU A 1 87 ? 10.691 4.889 -13.067 1.00 95.94 87 GLU A CA 1
ATOM 697 C C . GLU A 1 87 ? 10.056 3.808 -12.179 1.00 95.94 87 GLU A C 1
ATOM 699 O O . GLU A 1 87 ? 9.856 4.010 -10.980 1.00 95.94 87 GLU A O 1
ATOM 704 N N . VAL A 1 88 ? 9.766 2.631 -12.742 1.00 95.69 88 VAL A N 1
ATOM 705 C CA . VAL A 1 88 ? 9.201 1.502 -11.986 1.00 95.69 88 VAL A CA 1
ATOM 706 C C . VAL A 1 88 ? 10.193 0.989 -10.945 1.00 95.69 88 VAL A C 1
ATOM 708 O O . VAL A 1 88 ? 9.795 0.754 -9.805 1.00 95.69 88 VAL A O 1
ATOM 711 N N . VAL A 1 89 ? 11.475 0.866 -11.305 1.00 95.00 89 VAL A N 1
ATOM 712 C CA . VAL A 1 89 ? 12.538 0.430 -10.384 1.00 95.00 89 VAL A CA 1
ATOM 713 C C . VAL A 1 89 ? 12.702 1.423 -9.233 1.00 95.00 89 VAL A C 1
ATOM 715 O O . VAL A 1 89 ? 12.621 1.033 -8.068 1.00 95.00 89 VAL A O 1
ATOM 718 N N . VAL A 1 90 ? 12.847 2.717 -9.537 1.00 96.31 90 VAL A N 1
ATOM 719 C CA . VAL A 1 90 ? 12.979 3.779 -8.525 1.00 96.31 90 VAL A CA 1
ATOM 720 C C . VAL A 1 90 ? 11.759 3.813 -7.607 1.00 96.31 90 VAL A C 1
ATOM 722 O O . VAL A 1 90 ? 11.885 4.011 -6.392 1.00 96.31 90 VAL A O 1
ATOM 725 N N . ARG A 1 91 ? 10.562 3.600 -8.163 1.00 95.75 91 ARG A N 1
ATOM 726 C CA . ARG A 1 91 ? 9.334 3.592 -7.375 1.00 95.75 91 ARG A CA 1
ATOM 727 C C . ARG A 1 91 ? 9.205 2.346 -6.495 1.00 95.75 91 ARG A C 1
ATOM 729 O O . ARG A 1 91 ? 8.793 2.516 -5.348 1.00 95.75 91 ARG A O 1
ATOM 736 N N . ASP A 1 92 ? 9.582 1.149 -6.956 1.00 96.31 92 ASP A N 1
ATOM 737 C CA . ASP A 1 92 ? 9.617 -0.071 -6.120 1.00 96.31 92 ASP A CA 1
ATOM 738 C C . ASP A 1 92 ? 10.598 0.090 -4.948 1.00 96.31 92 ASP A C 1
ATOM 740 O O . ASP A 1 92 ? 10.234 -0.167 -3.798 1.00 96.31 92 ASP A O 1
ATOM 744 N N . GLU A 1 93 ? 11.794 0.633 -5.204 1.00 96.69 93 GLU A N 1
ATOM 745 C CA . GLU A 1 93 ? 12.760 0.966 -4.150 1.00 96.69 93 GLU A CA 1
ATOM 746 C C . GLU A 1 93 ? 12.193 1.975 -3.145 1.00 96.69 93 GLU A C 1
ATOM 748 O O . GLU A 1 93 ? 12.384 1.829 -1.935 1.00 96.69 93 GLU A O 1
ATOM 753 N N . GLY A 1 94 ? 11.479 2.995 -3.630 1.00 96.00 94 GLY A N 1
ATOM 754 C CA . GLY A 1 94 ? 10.780 3.964 -2.788 1.00 96.00 94 GLY A CA 1
ATOM 755 C C . GLY A 1 94 ? 9.746 3.301 -1.880 1.00 96.00 94 GLY A C 1
ATOM 756 O O . GLY A 1 94 ? 9.796 3.487 -0.667 1.00 96.00 94 GLY A O 1
ATOM 757 N N . ILE A 1 95 ? 8.874 2.458 -2.443 1.00 96.25 95 ILE A N 1
ATOM 758 C CA . ILE A 1 95 ? 7.856 1.710 -1.687 1.00 96.25 95 ILE A CA 1
ATOM 759 C C . ILE A 1 95 ? 8.518 0.793 -0.649 1.00 96.25 95 ILE A C 1
ATOM 761 O O . ILE A 1 95 ? 8.022 0.670 0.470 1.00 96.25 95 ILE A O 1
ATOM 765 N N . ARG A 1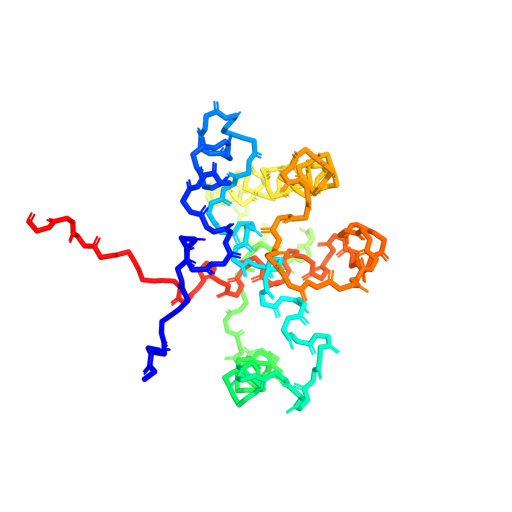 96 ? 9.661 0.177 -0.975 1.00 97.00 96 ARG A N 1
ATOM 766 C CA . ARG A 1 96 ? 10.428 -0.654 -0.035 1.00 97.00 96 ARG A CA 1
ATOM 767 C C . ARG A 1 96 ? 11.035 0.149 1.109 1.00 97.00 96 ARG A C 1
ATOM 769 O O . ARG A 1 96 ? 10.996 -0.312 2.248 1.00 97.00 96 ARG A O 1
ATOM 776 N N . ARG A 1 97 ? 11.573 1.341 0.834 1.00 95.62 97 ARG A N 1
ATOM 777 C CA . ARG A 1 97 ? 12.041 2.254 1.890 1.00 95.62 97 ARG A CA 1
ATOM 778 C C . ARG A 1 97 ? 10.894 2.647 2.815 1.00 95.62 97 ARG A C 1
ATOM 780 O O . ARG A 1 97 ? 11.056 2.546 4.022 1.00 95.62 97 ARG A O 1
ATOM 787 N N . GLU A 1 98 ? 9.739 3.005 2.256 1.00 93.75 98 GLU A N 1
ATOM 788 C CA . GLU A 1 98 ? 8.542 3.329 3.039 1.00 93.75 98 GLU A CA 1
ATOM 789 C C . GLU A 1 98 ? 8.094 2.129 3.895 1.00 93.75 98 GLU A C 1
ATOM 791 O O . GLU A 1 98 ? 7.889 2.275 5.095 1.00 93.75 98 GLU A O 1
ATOM 796 N N . TYR A 1 99 ? 8.041 0.918 3.329 1.00 95.12 99 TYR A N 1
ATOM 797 C CA . TYR A 1 99 ? 7.711 -0.304 4.075 1.00 95.12 99 TYR A CA 1
ATOM 798 C C . TYR A 1 99 ? 8.622 -0.525 5.294 1.00 95.12 99 TYR A C 1
ATOM 800 O O . TYR A 1 99 ? 8.144 -0.851 6.378 1.00 95.12 99 TYR A O 1
ATOM 808 N N . ASN A 1 100 ? 9.929 -0.306 5.135 1.00 94.31 100 ASN A N 1
ATOM 809 C CA . ASN A 1 100 ? 10.901 -0.492 6.215 1.00 94.31 100 ASN A CA 1
ATOM 810 C C . ASN A 1 100 ? 10.773 0.552 7.341 1.00 94.31 100 ASN A C 1
ATOM 812 O O . ASN A 1 100 ? 11.304 0.338 8.429 1.00 94.31 100 ASN A O 1
ATOM 816 N N . GLU A 1 101 ? 10.083 1.670 7.105 1.00 90.75 101 GLU A N 1
ATOM 817 C CA . GLU A 1 101 ? 9.847 2.719 8.107 1.00 90.75 101 GLU A CA 1
ATOM 818 C C . GLU A 1 101 ? 8.503 2.558 8.842 1.00 90.75 101 GLU A C 1
ATOM 820 O O . GLU A 1 101 ? 8.269 3.257 9.833 1.00 90.75 101 GLU A O 1
ATOM 825 N N . LEU A 1 102 ? 7.628 1.638 8.400 1.00 87.88 102 LEU A N 1
ATOM 826 C CA . LEU A 1 102 ? 6.276 1.473 8.954 1.00 87.88 102 LEU A CA 1
ATOM 827 C C . LEU A 1 102 ? 6.289 1.207 10.461 1.00 87.88 102 LEU A C 1
ATOM 829 O O . LEU A 1 102 ? 5.533 1.835 11.199 1.00 87.88 102 LEU A O 1
ATOM 833 N N . ASP A 1 103 ? 7.162 0.316 10.923 1.00 87.75 103 ASP A N 1
ATOM 834 C CA . ASP A 1 103 ? 7.209 -0.083 12.331 1.00 87.75 103 ASP A CA 1
ATOM 835 C C . ASP A 1 103 ? 7.763 1.033 13.216 1.00 87.75 103 ASP A C 1
ATOM 837 O O . ASP A 1 103 ? 7.232 1.305 14.291 1.00 87.75 103 ASP A O 1
ATOM 841 N N . THR A 1 104 ? 8.795 1.738 12.745 1.00 83.12 104 THR A N 1
ATOM 842 C CA . THR A 1 104 ? 9.358 2.898 13.448 1.00 83.12 104 THR A CA 1
ATOM 843 C C . THR A 1 104 ? 8.274 3.942 13.703 1.00 83.12 104 THR A C 1
ATOM 845 O O . THR A 1 104 ? 8.116 4.413 14.830 1.00 83.12 104 THR A O 1
ATOM 848 N N . LEU A 1 105 ? 7.485 4.271 12.678 1.00 76.44 105 LEU A N 1
ATOM 849 C CA . LEU A 1 105 ? 6.414 5.256 12.808 1.00 76.44 105 LEU A CA 1
ATOM 850 C C . LEU A 1 105 ? 5.204 4.726 13.570 1.00 76.44 105 LEU A C 1
ATOM 852 O O . LEU A 1 105 ? 4.565 5.497 14.279 1.00 76.44 105 LEU A O 1
ATOM 856 N N . TRP A 1 106 ? 4.926 3.424 13.504 1.00 78.12 106 TRP A N 1
ATOM 857 C CA . TRP A 1 106 ? 3.924 2.783 14.352 1.00 78.12 106 TRP A CA 1
ATOM 858 C C . TRP A 1 106 ? 4.199 3.030 15.838 1.00 78.12 106 TRP A C 1
ATOM 860 O O . TRP A 1 106 ? 3.289 3.414 16.577 1.00 78.12 106 TRP A O 1
ATOM 870 N N . PHE A 1 107 ? 5.457 2.863 16.261 1.00 77.12 107 PHE A N 1
ATOM 871 C CA . PHE A 1 107 ? 5.870 3.114 17.641 1.00 77.12 107 PHE A CA 1
ATOM 872 C C . PHE A 1 107 ? 5.927 4.605 17.986 1.00 7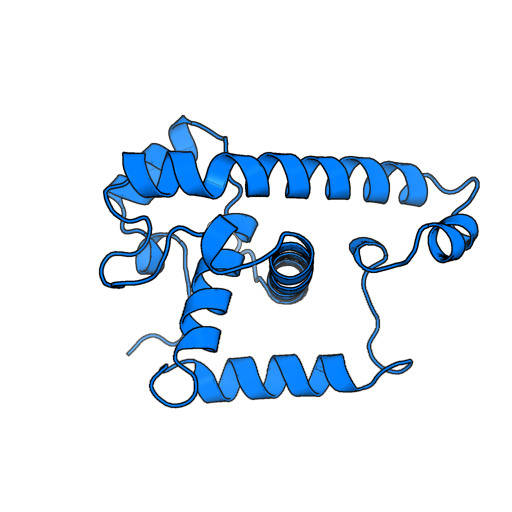7.12 107 PHE A C 1
ATOM 874 O O . PHE A 1 107 ? 5.479 4.983 19.067 1.00 77.12 107 PHE A O 1
ATOM 881 N N . MET A 1 108 ? 6.456 5.448 17.091 1.00 71.00 108 MET A N 1
ATOM 882 C CA . MET A 1 108 ? 6.584 6.893 17.336 1.00 71.00 108 MET A CA 1
ATOM 883 C C . MET A 1 108 ? 5.224 7.590 17.433 1.00 71.00 108 MET A C 1
ATOM 885 O O . MET A 1 108 ? 4.984 8.313 18.394 1.00 71.00 108 MET A O 1
ATOM 889 N N . ALA A 1 109 ? 4.301 7.286 16.517 1.00 66.19 109 ALA A N 1
ATOM 890 C CA . ALA A 1 109 ? 2.958 7.864 16.502 1.00 66.19 109 ALA A CA 1
ATOM 891 C C . ALA A 1 109 ? 2.017 7.263 17.570 1.00 66.19 109 ALA A C 1
ATOM 893 O O . ALA A 1 109 ? 0.817 7.527 17.549 1.00 66.19 109 ALA A O 1
ATOM 894 N N . GLY A 1 110 ? 2.525 6.429 18.491 1.00 59.88 110 GLY A N 1
ATOM 895 C CA . GLY A 1 110 ? 1.749 5.855 19.595 1.00 59.88 110 GLY A CA 1
ATOM 896 C C . GLY A 1 110 ? 0.632 4.891 19.172 1.00 59.88 110 GLY A C 1
ATOM 897 O O . GLY A 1 110 ? -0.286 4.677 19.961 1.00 59.88 110 GLY A O 1
ATOM 898 N N . SER A 1 111 ? 0.737 4.286 17.979 1.00 62.31 111 SER A N 1
ATOM 899 C CA . SER A 1 111 ? -0.324 3.684 17.146 1.00 62.31 111 SER A CA 1
ATOM 900 C C . SER A 1 111 ? -0.784 4.650 16.052 1.00 62.31 111 SER A C 1
ATOM 902 O O . SER A 1 111 ? -1.708 5.435 16.253 1.00 62.31 111 SER A O 1
ATOM 904 N N . LEU A 1 112 ? -0.173 4.533 14.860 1.00 62.00 112 LEU A N 1
ATOM 905 C CA . LEU A 1 112 ? -0.537 5.265 13.630 1.00 62.00 112 LEU A CA 1
ATOM 906 C C . LEU A 1 112 ? -2.056 5.332 13.411 1.00 62.00 112 LEU A C 1
ATOM 908 O O . LEU A 1 112 ? -2.565 6.328 12.918 1.00 62.00 112 LEU A O 1
ATOM 912 N N . PHE A 1 113 ? -2.798 4.303 13.814 1.00 66.25 113 PHE A N 1
ATOM 913 C CA . PHE A 1 113 ? -4.253 4.322 13.767 1.00 66.25 113 PHE A CA 1
ATOM 914 C C . PHE A 1 113 ? -4.822 4.455 15.169 1.00 66.25 113 PHE A C 1
ATOM 916 O O . PHE A 1 113 ? -4.527 3.651 16.050 1.00 66.25 113 PHE A O 1
ATOM 923 N N . LYS A 1 114 ? -5.720 5.419 15.366 1.00 60.28 114 LYS A N 1
ATOM 924 C CA . LYS A 1 114 ? -6.297 5.747 16.678 1.00 60.28 114 LYS A CA 1
ATOM 925 C C . LYS A 1 114 ? -7.040 4.599 17.396 1.00 60.28 114 LYS A C 1
ATOM 927 O O . LYS A 1 114 ? -7.518 4.829 18.503 1.00 60.28 114 LYS A O 1
ATOM 932 N N . GLN A 1 115 ? -7.215 3.407 16.804 1.00 57.91 115 GLN A N 1
ATOM 933 C CA . GLN A 1 115 ? -8.182 2.411 17.301 1.00 57.91 115 GLN A CA 1
ATOM 934 C C . GLN A 1 115 ? -7.861 0.914 17.127 1.00 57.91 115 GLN A C 1
ATOM 936 O O . GLN A 1 115 ? -8.778 0.113 17.296 1.00 57.91 115 GLN A O 1
ATOM 941 N N . TYR A 1 116 ? -6.629 0.470 16.851 1.00 59.47 116 TYR A N 1
ATOM 942 C CA . TYR A 1 116 ? -6.455 -0.937 16.453 1.00 59.47 116 TYR A CA 1
ATOM 943 C C . TYR A 1 116 ? -5.439 -1.770 17.261 1.00 59.47 116 TYR A C 1
ATOM 945 O O . TYR A 1 116 ? -4.260 -1.431 17.282 1.00 59.47 116 TYR A O 1
ATOM 953 N N . PRO A 1 117 ? -5.857 -2.906 17.871 1.00 57.38 117 PRO A N 1
ATOM 954 C CA . PRO A 1 117 ? -4.986 -3.816 18.619 1.00 57.38 117 PRO A CA 1
ATOM 955 C C . PRO A 1 117 ? -4.331 -4.851 17.691 1.00 57.38 117 PRO A C 1
ATOM 957 O O . PRO A 1 117 ? -4.463 -6.056 17.904 1.00 57.38 117 PRO A O 1
ATOM 960 N N . PHE A 1 118 ? -3.700 -4.404 16.607 1.00 67.62 118 PHE A N 1
ATOM 961 C CA . PHE A 1 118 ? -3.046 -5.322 15.677 1.00 67.62 118 PHE A CA 1
ATOM 962 C C . PHE A 1 118 ? -1.547 -5.431 15.929 1.00 67.62 118 PHE A C 1
ATOM 964 O O . PHE A 1 118 ? -0.930 -4.520 16.478 1.00 67.62 118 PHE A O 1
ATOM 971 N N . ASP A 1 119 ? -0.986 -6.556 15.482 1.00 80.12 119 ASP A N 1
ATOM 972 C CA . ASP A 1 119 ? 0.457 -6.756 15.376 1.00 80.12 119 ASP A CA 1
ATOM 973 C C . ASP A 1 119 ? 1.093 -5.610 14.582 1.00 80.12 119 ASP A C 1
ATOM 975 O O . ASP A 1 119 ? 0.447 -4.993 13.720 1.00 80.12 119 ASP A O 1
ATOM 979 N N . VAL A 1 120 ? 2.365 -5.359 14.872 1.00 86.19 120 VAL A N 1
ATOM 980 C CA . VAL A 1 120 ? 3.185 -4.336 14.221 1.00 86.19 120 VAL A CA 1
ATOM 981 C C . VAL A 1 120 ? 3.150 -4.537 12.687 1.00 86.19 120 VAL A C 1
ATOM 983 O O . VAL A 1 120 ? 3.099 -5.685 12.233 1.00 86.19 120 VAL A O 1
ATOM 986 N N . PRO A 1 121 ? 3.123 -3.469 11.861 1.00 88.56 121 PRO A N 1
ATOM 987 C CA . PRO A 1 121 ? 2.837 -3.563 10.427 1.00 88.56 121 PRO A CA 1
ATOM 988 C C . PRO A 1 121 ? 3.608 -4.636 9.654 1.00 88.56 121 PRO A C 1
ATOM 990 O O . PRO A 1 121 ? 2.975 -5.432 8.953 1.00 88.56 121 PRO A O 1
ATOM 993 N N . THR A 1 122 ? 4.939 -4.691 9.781 1.00 91.81 122 THR A N 1
ATOM 994 C CA . THR A 1 122 ? 5.744 -5.659 9.010 1.00 91.81 122 THR A CA 1
ATOM 995 C C . THR A 1 122 ? 5.629 -7.100 9.520 1.00 91.81 122 THR A C 1
ATOM 997 O O . THR A 1 122 ? 5.894 -8.038 8.766 1.00 91.81 122 THR A O 1
ATOM 1000 N N . GLU A 1 123 ? 5.173 -7.304 10.761 1.00 90.69 123 GLU A N 1
ATOM 1001 C CA . GLU A 1 123 ? 4.829 -8.628 11.297 1.00 90.69 123 GLU A CA 1
ATOM 1002 C C . GLU A 1 123 ? 3.464 -9.093 10.779 1.00 90.69 123 GLU A C 1
ATOM 1004 O O . GLU A 1 123 ? 3.278 -10.260 10.425 1.00 90.69 123 GLU A O 1
ATOM 1009 N N . ALA A 1 124 ? 2.500 -8.170 10.710 1.00 90.00 124 ALA A N 1
ATOM 1010 C CA . ALA A 1 124 ? 1.151 -8.454 10.238 1.00 90.00 124 ALA A CA 1
ATOM 1011 C C . ALA A 1 124 ? 1.103 -8.717 8.727 1.00 90.00 124 ALA A C 1
ATOM 1013 O O . ALA A 1 124 ? 0.281 -9.518 8.268 1.00 90.00 124 ALA A O 1
ATOM 1014 N N . PHE A 1 125 ? 1.939 -8.019 7.953 1.00 93.00 125 PHE A N 1
ATOM 1015 C CA . PHE A 1 125 ? 1.844 -8.005 6.501 1.00 93.00 125 PHE A CA 1
ATOM 1016 C C . PHE A 1 125 ? 3.216 -8.023 5.819 1.00 93.00 125 PHE A C 1
ATOM 1018 O O . PHE A 1 125 ? 3.977 -7.069 5.954 1.00 93.00 125 PHE A O 1
ATOM 1025 N N . PRO A 1 126 ? 3.504 -9.042 4.988 1.00 95.19 126 PRO A N 1
ATOM 1026 C CA . PRO A 1 126 ? 4.708 -9.061 4.167 1.00 95.19 126 PRO A CA 1
ATOM 1027 C C . PRO A 1 126 ? 4.745 -7.919 3.145 1.00 95.19 126 PRO A C 1
ATOM 1029 O O . PRO A 1 126 ? 3.702 -7.478 2.650 1.00 95.19 126 PRO A O 1
ATOM 1032 N N . PHE A 1 127 ? 5.958 -7.542 2.731 1.00 95.88 127 PHE A N 1
ATOM 1033 C CA . PHE A 1 127 ? 6.202 -6.491 1.738 1.00 95.88 127 PHE A CA 1
ATOM 1034 C C . PHE A 1 127 ? 5.348 -6.627 0.470 1.00 95.88 127 PHE A C 1
ATOM 1036 O O . PHE A 1 127 ? 4.775 -5.642 0.017 1.00 95.88 127 PHE A O 1
ATOM 1043 N N . GLU A 1 128 ? 5.194 -7.832 -0.084 1.00 93.12 128 GLU A N 1
ATOM 1044 C CA . GLU 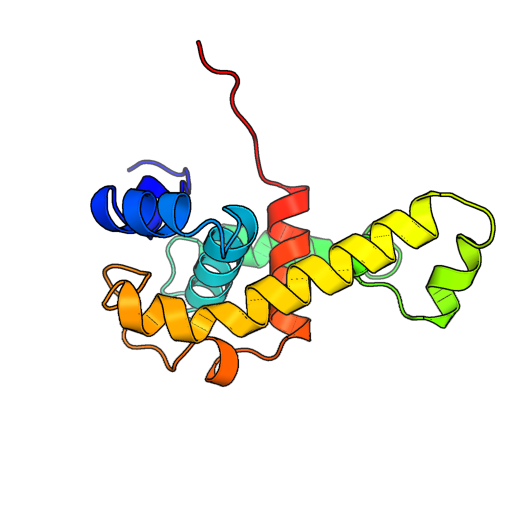A 1 128 ? 4.430 -8.001 -1.328 1.00 93.12 128 GLU A CA 1
ATOM 1045 C C . GLU A 1 128 ? 2.941 -7.682 -1.165 1.00 93.12 128 GLU A C 1
ATOM 1047 O O . GLU A 1 128 ? 2.319 -7.111 -2.062 1.00 93.12 128 GLU A O 1
ATOM 1052 N N . ILE A 1 129 ? 2.368 -7.973 0.006 1.00 92.88 129 ILE A N 1
ATOM 1053 C CA . ILE A 1 129 ? 0.980 -7.612 0.314 1.00 92.88 129 ILE A CA 1
ATOM 1054 C C . ILE A 1 129 ? 0.858 -6.098 0.485 1.00 92.88 129 ILE A C 1
ATOM 1056 O O . ILE A 1 129 ? -0.088 -5.494 -0.027 1.00 92.88 129 ILE A O 1
ATOM 1060 N N . PHE A 1 130 ? 1.840 -5.476 1.143 1.00 94.88 130 PHE A N 1
ATOM 1061 C CA . PHE A 1 130 ? 1.914 -4.022 1.249 1.00 94.88 130 PHE A CA 1
ATOM 1062 C C . PHE A 1 130 ? 2.010 -3.355 -0.126 1.00 94.88 130 PHE A C 1
ATOM 1064 O O . PHE A 1 130 ? 1.209 -2.474 -0.431 1.00 94.88 130 PHE A O 1
ATOM 1071 N N . LYS A 1 131 ? 2.904 -3.825 -1.002 1.00 95.19 131 LYS A N 1
ATOM 1072 C CA . LYS A 1 131 ? 3.058 -3.301 -2.364 1.00 95.19 131 LYS A CA 1
ATOM 1073 C C . LYS A 1 131 ? 1.769 -3.431 -3.178 1.00 95.19 131 LYS A C 1
ATOM 1075 O O . LYS A 1 131 ? 1.357 -2.482 -3.845 1.00 95.19 131 LYS A O 1
ATOM 1080 N N . GLN A 1 132 ? 1.075 -4.566 -3.084 1.00 91.94 132 GLN A N 1
ATOM 1081 C CA . GLN A 1 132 ? -0.223 -4.748 -3.740 1.00 91.94 132 GLN A CA 1
ATOM 1082 C C . GLN A 1 132 ? -1.272 -3.745 -3.252 1.00 91.94 132 GLN A C 1
ATOM 1084 O O . GLN A 1 132 ? -2.022 -3.196 -4.070 1.00 91.94 132 GLN A O 1
ATOM 1089 N N . ALA A 1 133 ? -1.355 -3.509 -1.941 1.00 92.25 133 ALA A N 1
ATOM 1090 C CA . ALA A 1 133 ? -2.268 -2.527 -1.363 1.00 92.25 133 ALA A CA 1
ATOM 1091 C C . ALA A 1 133 ? -1.890 -1.097 -1.768 1.00 92.25 133 ALA A C 1
ATOM 1093 O O . ALA A 1 133 ? -2.757 -0.329 -2.179 1.00 92.25 133 ALA A O 1
ATOM 1094 N N . PHE A 1 134 ? -0.597 -0.778 -1.752 1.00 93.94 134 PHE A N 1
ATOM 1095 C CA . PHE A 1 134 ? -0.051 0.506 -2.178 1.00 93.94 134 PHE A CA 1
ATOM 1096 C C . PHE A 1 134 ? -0.464 0.846 -3.609 1.00 93.94 134 PHE A C 1
ATOM 1098 O O . PHE A 1 134 ? -1.057 1.892 -3.866 1.00 93.94 134 PHE A O 1
ATOM 1105 N N . VAL A 1 135 ? -0.241 -0.084 -4.541 1.00 92.69 135 VAL A N 1
ATOM 1106 C CA . VAL A 1 135 ? -0.662 0.063 -5.941 1.00 92.69 135 VAL A CA 1
ATOM 1107 C C . VAL A 1 135 ? -2.185 0.209 -6.056 1.00 92.69 135 VAL A C 1
ATOM 1109 O O . VAL A 1 135 ? -2.668 0.892 -6.956 1.00 92.69 135 VAL A O 1
ATOM 1112 N N . ALA A 1 136 ? -2.958 -0.396 -5.144 1.00 90.06 136 ALA A N 1
ATOM 1113 C CA . ALA A 1 136 ? -4.422 -0.275 -5.125 1.00 90.06 136 ALA A CA 1
ATOM 1114 C C . ALA A 1 136 ? -4.835 1.150 -4.848 1.00 90.06 136 ALA A C 1
ATOM 1116 O O . ALA A 1 136 ? -5.557 1.747 -5.643 1.00 90.06 136 ALA A O 1
ATOM 1117 N N . VAL A 1 137 ? -4.316 1.682 -3.747 1.00 90.69 137 VAL A N 1
ATOM 1118 C CA . VAL A 1 137 ? -4.578 3.047 -3.320 1.00 90.69 137 VAL A CA 1
ATOM 1119 C C . VAL A 1 137 ? -4.114 4.016 -4.392 1.00 90.69 137 VAL A C 1
ATOM 1121 O O . VAL A 1 137 ? -4.888 4.869 -4.805 1.00 90.69 137 VAL A O 1
ATOM 1124 N N . GLN A 1 138 ? -2.904 3.837 -4.925 1.00 91.12 138 GLN A N 1
ATOM 1125 C CA . GLN A 1 138 ? -2.385 4.701 -5.982 1.00 91.12 138 GLN A CA 1
ATOM 1126 C C . GLN A 1 138 ? -3.297 4.725 -7.221 1.00 91.12 138 GLN A C 1
ATOM 1128 O O . GLN A 1 138 ? -3.414 5.756 -7.872 1.00 91.12 138 GLN A O 1
ATOM 1133 N N . SER A 1 139 ? -3.964 3.612 -7.543 1.00 87.50 139 SER A N 1
ATOM 1134 C CA . SER A 1 139 ? -4.871 3.530 -8.695 1.00 87.50 139 SER A CA 1
ATOM 1135 C C . SER A 1 139 ? -6.257 4.149 -8.469 1.00 87.50 139 SER A C 1
ATOM 1137 O O . SER A 1 139 ? -6.979 4.362 -9.442 1.00 87.50 139 SER A O 1
ATOM 1139 N N . CYS A 1 140 ? -6.651 4.414 -7.218 1.00 87.25 140 CYS A N 1
ATOM 1140 C CA . CYS A 1 140 ? -8.002 4.876 -6.882 1.00 87.25 140 CYS A CA 1
ATOM 1141 C C . CYS A 1 140 ? -8.061 6.147 -6.024 1.00 87.25 140 CYS A C 1
ATOM 1143 O O . CYS A 1 140 ? -9.156 6.678 -5.822 1.00 87.25 140 CYS A O 1
ATOM 1145 N N . VAL A 1 141 ? -6.927 6.638 -5.518 1.00 88.81 141 VAL A N 1
ATOM 1146 C CA . VAL A 1 141 ? -6.866 7.889 -4.761 1.00 88.81 141 VAL A CA 1
ATOM 1147 C C . VAL A 1 141 ? -7.249 9.061 -5.661 1.00 88.81 141 VAL A C 1
ATOM 1149 O O . VAL A 1 141 ? -6.923 9.100 -6.848 1.00 88.81 141 VAL A O 1
ATOM 1152 N N . VAL A 1 142 ? -7.951 10.031 -5.085 1.00 87.62 142 VAL A N 1
ATOM 1153 C CA . VAL A 1 142 ? -8.335 11.261 -5.771 1.00 87.62 142 VAL A CA 1
ATOM 1154 C C . VAL A 1 142 ? -7.665 12.422 -5.056 1.00 87.62 142 VAL A C 1
ATOM 1156 O O . VAL A 1 142 ? -7.946 12.670 -3.886 1.00 87.62 142 VAL A O 1
ATOM 1159 N N . HIS A 1 143 ? -6.800 13.140 -5.769 1.00 83.25 143 HIS A N 1
ATOM 1160 C CA . HIS A 1 143 ? -6.259 14.412 -5.303 1.00 83.25 143 HIS A CA 1
ATOM 1161 C C . HIS A 1 143 ? -7.249 15.515 -5.663 1.00 83.25 143 HIS A C 1
ATOM 1163 O O . HIS A 1 143 ? -7.518 15.764 -6.841 1.00 83.25 143 HIS A O 1
ATOM 1169 N N . LEU A 1 144 ? -7.832 16.141 -4.645 1.00 78.62 144 LEU A N 1
ATOM 1170 C CA . LEU A 1 144 ? -8.705 17.288 -4.843 1.00 78.62 144 LEU A CA 1
ATOM 1171 C C . LEU A 1 144 ? -7.831 18.540 -4.997 1.00 78.62 144 LEU A C 1
ATOM 1173 O O . LEU A 1 144 ? -6.921 18.723 -4.189 1.00 78.62 144 LEU A O 1
ATOM 1177 N N . PRO A 1 145 ? -8.062 19.383 -6.018 1.00 70.12 145 PRO A N 1
ATOM 1178 C CA . PRO A 1 145 ? -7.374 20.662 -6.106 1.00 70.12 145 PRO A CA 1
ATOM 1179 C C . PRO A 1 145 ? -7.744 21.523 -4.893 1.00 70.12 145 PRO A C 1
ATOM 1181 O O . PRO A 1 145 ? -8.907 21.547 -4.483 1.00 70.12 145 PRO A O 1
ATOM 1184 N N . GLU A 1 146 ? -6.758 22.220 -4.330 1.00 66.25 146 GLU A N 1
ATOM 1185 C CA . GLU A 1 146 ? -7.009 23.270 -3.344 1.00 66.25 146 GLU A CA 1
ATOM 1186 C C . GLU A 1 146 ? -7.903 24.339 -3.995 1.00 66.25 146 GLU A C 1
ATOM 1188 O O . GLU A 1 146 ? -7.637 24.781 -5.117 1.00 66.25 146 GLU A O 1
ATOM 1193 N N . GLY A 1 147 ? -9.017 24.660 -3.334 1.00 48.50 147 GLY A N 1
ATOM 1194 C CA . GLY A 1 147 ? -9.978 25.674 -3.779 1.00 48.50 147 GLY A CA 1
ATOM 1195 C C . GLY A 1 147 ? -9.584 27.083 -3.372 1.00 48.50 147 GLY A C 1
ATOM 1196 O O . GLY A 1 147 ? -8.869 27.226 -2.356 1.00 48.50 147 GLY A O 1
#

InterPro domains:
  IPR046341 SET domain superfamily [SSF82199] (4-145)
  IPR050600 SETD3/SETD6 methyltransferase [PTHR13271] (2-143)